Protein AF-A0A0N0D644-F1 (afdb_monomer)

Foldseek 3Di:
DDDPLADEAEQEQFFADPDCCGGPNVVLPDPPDDQDAHQHYAQHNQLDPRSDDVCCLVRRHDQQHQYEGEWDQPDPTPDDPVSLVSVVVRHQNYKYFADSPDPDDDDDDPVVVVCCCVPVNDDDDRDPKTKDWDKDDPDSVDIDIDIDIRMDGSDDDD

Sequence (158 aa):
MSFNDINILLGSDLEEKDNPNKGWSAIIESKTRPDGKATVYKVAHHGSINAYHPKVWNEMLTDNPIALLTPFSKGKKLPTIEGIRKICSNTSNTFITGNPFSKKKFKRNRVVEKTINETIGKINMISPSYGHIRIRMKSKQEYSIELFGNAQTLCKSR

Secondary structure (DSSP, 8-state):
-EETTEEEEE-TT----SSTTSHHHHHHT-TTS-SPPEEEEE-GGGG-GGG--HHIIIIIEEEEEEEEE--B-SSS-BS-HHHHHHHHHH-S-EEESS-TT--------HHHHHHHHHHTS----S-SS-EEEEEEESSSSSEEEEEEET-EESSPP-

Structure (mmCIF, N/CA/C/O backbone):
data_AF-A0A0N0D644-F1
#
_entry.id   AF-A0A0N0D644-F1
#
loop_
_atom_site.group_PDB
_atom_site.id
_atom_site.type_symbol
_atom_site.label_atom_id
_atom_site.label_alt_id
_atom_site.label_comp_id
_atom_site.label_asym_id
_atom_site.label_entity_id
_atom_site.label_seq_id
_atom_site.pdbx_PDB_ins_code
_atom_site.Cartn_x
_atom_site.Cartn_y
_atom_site.Cartn_z
_atom_site.occupancy
_atom_site.B_iso_or_equiv
_atom_site.auth_seq_id
_atom_site.auth_comp_id
_atom_site.auth_asym_id
_atom_site.auth_atom_id
_atom_site.pdbx_PDB_model_num
ATOM 1 N N . MET A 1 1 ? -14.054 0.451 3.525 1.00 86.56 1 MET A N 1
ATOM 2 C CA . MET A 1 1 ? -15.108 -0.570 3.326 1.00 86.56 1 MET A CA 1
ATOM 3 C C . MET A 1 1 ? -15.194 -1.393 4.592 1.00 86.56 1 MET A C 1
ATOM 5 O O . MET A 1 1 ? -14.150 -1.638 5.188 1.00 86.56 1 MET A O 1
ATOM 9 N N . SER A 1 2 ? -16.396 -1.803 4.981 1.00 89.19 2 SER A N 1
ATOM 10 C CA . SER A 1 2 ? -16.620 -2.592 6.191 1.00 89.19 2 SER A CA 1
ATOM 11 C C . SER A 1 2 ? -17.498 -3.793 5.866 1.00 89.19 2 SER A C 1
ATOM 13 O O . SER A 1 2 ? -18.449 -3.666 5.097 1.00 89.19 2 SER A O 1
ATOM 15 N N . PHE A 1 3 ? -17.158 -4.949 6.421 1.00 87.88 3 PHE A N 1
ATOM 16 C CA . PHE A 1 3 ? -17.945 -6.174 6.341 1.00 87.88 3 PHE A CA 1
ATOM 17 C C . PHE A 1 3 ? -17.903 -6.853 7.708 1.00 87.88 3 PHE A C 1
ATOM 19 O O . PHE A 1 3 ? -16.830 -7.245 8.166 1.00 87.88 3 PHE A O 1
ATOM 26 N N . ASN A 1 4 ? -19.056 -6.958 8.372 1.00 87.38 4 ASN A N 1
ATOM 27 C CA . ASN A 1 4 ? -19.145 -7.296 9.794 1.00 87.38 4 ASN A CA 1
ATOM 28 C C . ASN A 1 4 ? -18.210 -6.403 10.631 1.00 87.38 4 ASN A C 1
ATOM 30 O O . ASN A 1 4 ? -18.273 -5.179 10.542 1.00 87.38 4 ASN A O 1
ATOM 34 N N . ASP A 1 5 ? -17.324 -7.001 11.421 1.00 88.12 5 ASP A N 1
ATOM 35 C CA . ASP A 1 5 ? -16.334 -6.298 12.224 1.00 88.12 5 ASP A CA 1
ATOM 36 C C . ASP A 1 5 ? -15.050 -5.960 11.444 1.00 88.12 5 ASP A C 1
ATOM 38 O O . ASP A 1 5 ? -14.190 -5.256 11.976 1.00 88.12 5 ASP A O 1
ATOM 42 N N . ILE A 1 6 ? -14.899 -6.418 10.197 1.00 92.19 6 ILE A N 1
ATOM 43 C CA . ILE A 1 6 ? -13.692 -6.246 9.385 1.00 92.19 6 ILE A CA 1
ATOM 44 C C . ILE A 1 6 ? -13.761 -4.929 8.616 1.00 92.19 6 ILE A C 1
ATOM 46 O O . ILE A 1 6 ? -14.643 -4.707 7.789 1.00 92.19 6 ILE A O 1
ATOM 50 N N . ASN A 1 7 ? -12.754 -4.086 8.821 1.00 95.38 7 ASN A N 1
ATOM 51 C CA . ASN A 1 7 ? -12.570 -2.846 8.077 1.00 95.38 7 ASN A CA 1
ATOM 52 C C . ASN A 1 7 ? -11.367 -2.976 7.135 1.00 95.38 7 ASN A C 1
ATOM 54 O O . ASN A 1 7 ? -10.298 -3.453 7.529 1.00 95.38 7 ASN A O 1
ATOM 58 N N . ILE A 1 8 ? -11.539 -2.516 5.897 1.00 95.94 8 ILE A N 1
ATOM 59 C CA . ILE A 1 8 ? -10.524 -2.531 4.839 1.00 95.94 8 ILE A CA 1
ATOM 60 C C . ILE A 1 8 ? -10.332 -1.107 4.315 1.00 95.94 8 ILE A C 1
ATOM 62 O O . ILE A 1 8 ? -11.294 -0.455 3.879 1.00 95.94 8 ILE A O 1
ATOM 66 N N . LEU A 1 9 ? -9.078 -0.648 4.318 1.00 97.19 9 LEU A N 1
ATOM 67 C CA . LEU A 1 9 ? -8.654 0.619 3.734 1.00 97.19 9 LEU A CA 1
ATOM 68 C C . LEU A 1 9 ? -8.026 0.377 2.358 1.00 97.19 9 LEU A C 1
ATOM 70 O O . LEU A 1 9 ? -7.052 -0.363 2.216 1.00 97.19 9 LEU A O 1
ATOM 74 N N . LEU A 1 10 ? -8.569 1.028 1.331 1.00 96.62 10 LEU A N 1
ATOM 75 C CA . LEU A 1 10 ? -8.054 0.964 -0.035 1.00 96.62 10 LEU A CA 1
ATOM 76 C C . LEU A 1 10 ? -7.467 2.325 -0.408 1.00 96.62 10 LEU A C 1
ATOM 78 O O . LEU A 1 10 ? -8.189 3.215 -0.841 1.00 96.62 10 LEU A O 1
ATOM 82 N N . GLY A 1 11 ? -6.155 2.490 -0.242 1.00 95.75 11 GLY A N 1
ATOM 83 C CA . GLY A 1 11 ? -5.485 3.785 -0.401 1.00 95.75 11 GLY A CA 1
ATOM 84 C C . GLY A 1 11 ? -5.413 4.323 -1.836 1.00 95.75 11 GLY A C 1
ATOM 85 O O . GLY A 1 11 ? -5.002 5.461 -2.030 1.00 95.75 11 GLY A O 1
ATOM 86 N N . SER A 1 12 ? -5.802 3.528 -2.843 1.00 93.19 12 SER A N 1
ATOM 87 C CA . SER A 1 12 ? -5.773 3.914 -4.265 1.00 93.19 12 SER A CA 1
ATOM 88 C C . SER A 1 12 ? -4.427 4.559 -4.650 1.00 93.19 12 SER A C 1
ATOM 90 O O . SER A 1 12 ? -3.385 4.048 -4.226 1.00 93.19 12 SER A O 1
ATOM 92 N N . ASP A 1 13 ? -4.441 5.653 -5.406 1.00 94.25 13 ASP A N 1
ATOM 93 C CA . ASP A 1 13 ? -3.279 6.472 -5.764 1.00 94.25 13 ASP A CA 1
ATOM 94 C C . ASP A 1 13 ? -3.213 7.778 -4.954 1.00 94.25 13 ASP A C 1
ATOM 96 O O . ASP A 1 13 ? -2.654 8.776 -5.411 1.00 94.25 13 ASP A O 1
ATOM 100 N N . LEU A 1 14 ? -3.789 7.778 -3.746 1.00 95.94 14 LEU A N 1
ATOM 101 C CA . LEU A 1 14 ? -3.824 8.946 -2.873 1.00 95.94 14 LEU A CA 1
ATOM 102 C C . LEU A 1 14 ? -2.419 9.312 -2.379 1.00 95.94 14 LEU A C 1
ATOM 104 O O . LEU A 1 14 ? -1.630 8.456 -1.985 1.00 95.94 14 LEU A O 1
ATOM 108 N N . GLU A 1 15 ? -2.124 10.603 -2.372 1.00 96.31 15 GLU A N 1
ATOM 109 C CA . GLU A 1 15 ? -0.887 11.160 -1.837 1.00 96.31 15 GLU A CA 1
ATOM 110 C C . GLU A 1 15 ? -1.216 12.276 -0.856 1.00 96.31 15 GLU A C 1
ATOM 112 O O . GLU A 1 15 ? -2.258 12.919 -0.979 1.00 96.31 15 GLU A O 1
ATOM 117 N N . GLU A 1 16 ? -0.303 12.554 0.064 1.00 95.94 16 GLU A N 1
ATOM 118 C CA . GLU A 1 16 ? -0.302 13.811 0.792 1.00 95.94 16 GLU A CA 1
ATOM 119 C C . GLU A 1 16 ? 0.128 14.958 -0.128 1.00 95.94 16 GLU A C 1
ATOM 121 O O . GLU A 1 16 ? 0.953 14.790 -1.033 1.00 95.94 16 GLU A O 1
ATOM 126 N N . LYS A 1 17 ? -0.482 16.125 0.078 1.00 92.06 17 LYS A N 1
ATOM 127 C CA . LYS A 1 17 ? -0.232 17.350 -0.682 1.00 92.06 17 LYS A CA 1
ATOM 128 C C . LYS A 1 17 ? 0.016 18.490 0.297 1.00 92.06 17 LYS A C 1
ATOM 130 O O . LYS A 1 17 ? -0.539 18.483 1.386 1.00 92.06 17 LYS A O 1
ATOM 135 N N . ASP A 1 18 ? 0.708 19.536 -0.145 1.00 89.38 18 ASP A N 1
ATOM 136 C CA . ASP A 1 18 ? 0.948 20.756 0.650 1.00 89.38 18 ASP A CA 1
ATOM 137 C C . ASP A 1 18 ? -0.314 21.631 0.840 1.00 89.38 18 ASP A C 1
ATOM 139 O O . ASP A 1 18 ? -0.242 22.843 1.027 1.00 89.38 18 ASP A O 1
ATOM 143 N N . ASN A 1 19 ? -1.503 21.036 0.743 1.00 88.62 19 ASN A N 1
ATOM 144 C CA . ASN A 1 19 ? -2.785 21.685 0.956 1.00 88.62 19 ASN A CA 1
ATOM 145 C C . ASN A 1 19 ? -3.653 20.767 1.830 1.00 88.62 19 ASN A C 1
ATOM 147 O O . ASN A 1 19 ? -4.023 19.691 1.356 1.00 88.62 19 ASN A O 1
ATOM 151 N N . PRO A 1 20 ? -4.043 21.197 3.042 1.00 84.56 20 PRO A N 1
ATOM 152 C CA . PRO A 1 20 ? -4.779 20.358 3.990 1.00 84.56 20 PRO A CA 1
ATOM 153 C C . PRO A 1 20 ? -6.183 19.969 3.505 1.00 84.56 20 PRO A C 1
ATOM 155 O O . PRO A 1 20 ? -6.750 18.996 3.986 1.00 84.56 20 PRO A O 1
ATOM 158 N N . ASN A 1 21 ? -6.732 20.682 2.516 1.00 90.25 21 ASN A N 1
ATOM 159 C CA . ASN A 1 21 ? -8.014 20.362 1.884 1.00 90.25 21 ASN A CA 1
ATOM 160 C C . ASN A 1 21 ? -7.868 19.373 0.710 1.00 90.25 21 ASN A C 1
ATOM 162 O O . ASN A 1 21 ? -8.817 19.153 -0.044 1.00 90.25 21 ASN A O 1
ATOM 166 N N . LYS A 1 22 ? -6.681 18.783 0.517 1.00 92.31 22 LYS A N 1
ATOM 167 C CA . LYS A 1 22 ? -6.402 17.726 -0.462 1.00 92.31 22 LYS A CA 1
ATOM 168 C C . LYS A 1 22 ? -5.607 16.593 0.196 1.00 92.31 22 LYS A C 1
ATOM 170 O O . LYS A 1 22 ? -5.048 16.751 1.273 1.00 92.31 22 LYS A O 1
ATOM 175 N N . GLY A 1 23 ? -5.530 15.451 -0.482 1.00 95.38 23 GLY A N 1
ATOM 176 C CA . GLY A 1 23 ? -4.672 14.346 -0.055 1.00 95.38 23 GLY A CA 1
ATOM 177 C C . GLY A 1 23 ? -5.148 13.626 1.207 1.00 95.38 23 GLY A C 1
ATOM 178 O O . GLY A 1 23 ? -6.349 13.576 1.477 1.00 95.38 23 GLY A O 1
ATOM 179 N N . TRP A 1 24 ? -4.216 13.029 1.954 1.00 96.12 24 TRP A N 1
ATOM 180 C CA . TRP A 1 24 ? -4.540 12.263 3.156 1.00 96.12 24 TRP A CA 1
ATOM 181 C C . TRP A 1 24 ? -5.094 13.142 4.268 1.00 96.12 24 TRP A C 1
ATOM 183 O O . TRP A 1 24 ? -6.091 12.747 4.866 1.00 96.12 24 TRP A O 1
ATOM 193 N N . SER A 1 25 ? -4.522 14.326 4.499 1.00 95.12 25 SER A N 1
ATOM 194 C CA . SER A 1 25 ? -5.020 15.280 5.499 1.00 95.12 25 SER A CA 1
ATOM 195 C C . SER A 1 25 ? -6.523 15.538 5.350 1.00 95.12 25 SER A C 1
ATOM 197 O O . SER A 1 25 ? -7.276 15.357 6.304 1.00 95.12 25 SER A O 1
ATOM 199 N N . ALA A 1 26 ? -6.997 15.821 4.133 1.00 94.88 26 ALA A N 1
ATOM 200 C CA . ALA A 1 26 ? -8.419 16.062 3.882 1.00 94.88 26 ALA A CA 1
ATOM 201 C C . ALA A 1 26 ? -9.314 14.853 4.188 1.00 94.88 26 ALA A C 1
ATOM 203 O O . ALA A 1 26 ? -10.443 15.007 4.652 1.00 94.88 26 ALA A O 1
ATOM 204 N N . ILE A 1 27 ? -8.823 13.641 3.917 1.00 94.50 27 ILE A N 1
ATOM 205 C CA . ILE A 1 27 ? -9.563 12.408 4.197 1.00 94.50 27 ILE A CA 1
ATOM 206 C C . ILE A 1 27 ? -9.589 12.122 5.696 1.00 94.50 27 ILE A C 1
ATOM 208 O O . ILE A 1 27 ? -10.632 11.742 6.214 1.00 94.50 27 ILE A O 1
ATOM 212 N N . ILE A 1 28 ? -8.471 12.308 6.394 1.00 93.50 28 ILE A N 1
ATOM 213 C CA . ILE A 1 28 ? -8.337 12.014 7.826 1.00 93.50 28 ILE A CA 1
ATOM 214 C C . ILE A 1 28 ? -9.241 12.923 8.656 1.00 93.50 28 ILE A C 1
ATOM 216 O O . ILE A 1 28 ? -9.938 12.428 9.542 1.00 93.50 28 ILE A O 1
ATOM 220 N N . GLU A 1 29 ? -9.273 14.211 8.313 1.00 92.50 29 GLU A N 1
ATOM 221 C CA . GLU A 1 29 ? -10.084 15.234 8.984 1.00 92.50 29 GLU A CA 1
ATOM 222 C C . GLU A 1 29 ? -11.554 15.237 8.513 1.00 92.50 29 GLU A C 1
ATOM 224 O O . GLU A 1 29 ? -12.390 15.983 9.028 1.00 92.50 29 GLU A O 1
ATOM 229 N N . SER A 1 30 ? -11.906 14.400 7.530 1.00 92.94 30 SER A N 1
ATOM 230 C CA . SER A 1 30 ? -13.281 14.290 7.051 1.00 92.94 30 SER A CA 1
ATOM 231 C C . SER A 1 30 ? -14.194 13.687 8.118 1.00 92.94 30 SER A C 1
ATOM 233 O O . SER A 1 30 ? -13.987 12.564 8.570 1.00 92.94 30 SER A O 1
ATOM 235 N N . LYS A 1 31 ? -15.286 14.390 8.436 1.00 91.56 31 LYS A N 1
ATOM 236 C CA . LYS A 1 31 ? -16.348 13.900 9.333 1.00 91.56 31 LYS A CA 1
ATOM 237 C C . LYS A 1 31 ? -17.241 12.825 8.707 1.00 91.56 31 LYS A C 1
ATOM 239 O O . LYS A 1 31 ? -18.115 12.297 9.381 1.00 91.56 31 LYS A O 1
ATOM 244 N N . THR A 1 32 ? -17.079 12.542 7.414 1.00 90.69 32 THR A N 1
ATOM 245 C CA . THR A 1 32 ? -17.917 11.580 6.684 1.00 90.69 32 THR A CA 1
ATOM 246 C C . THR A 1 32 ? -17.207 10.254 6.430 1.00 90.69 32 THR A C 1
ATOM 248 O O . THR A 1 32 ? -17.776 9.375 5.780 1.00 90.69 32 THR A O 1
ATOM 251 N N . ARG A 1 33 ? -15.953 10.093 6.877 1.00 89.25 33 ARG A N 1
ATOM 252 C CA . ARG A 1 33 ? -15.270 8.798 6.783 1.00 89.25 33 ARG A CA 1
ATOM 253 C C . ARG A 1 33 ? -15.828 7.829 7.833 1.00 89.25 33 ARG A C 1
ATOM 255 O O . ARG A 1 33 ? -16.237 8.275 8.895 1.00 89.25 33 ARG A O 1
ATOM 262 N N . PRO A 1 34 ? -15.801 6.510 7.586 1.00 88.94 34 PRO A N 1
ATOM 263 C CA . PRO A 1 34 ? -16.150 5.535 8.615 1.00 88.94 34 PRO A CA 1
ATOM 264 C C . PRO A 1 34 ? -15.222 5.622 9.841 1.00 88.94 34 PRO A C 1
ATOM 266 O O . PRO A 1 34 ? -14.002 5.729 9.683 1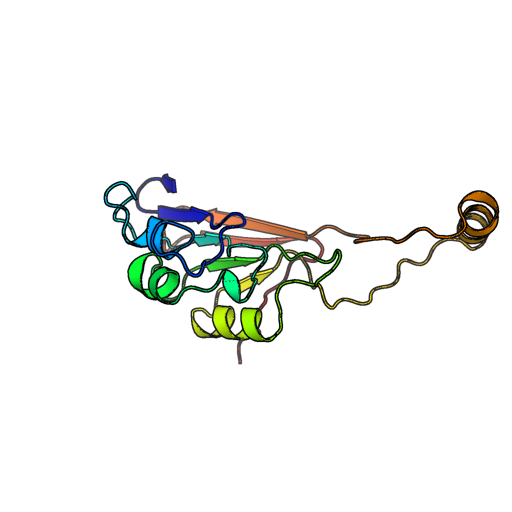.00 88.94 34 PRO A O 1
ATOM 269 N N . ASP A 1 35 ? -15.787 5.474 11.042 1.00 83.81 35 ASP A N 1
ATOM 270 C CA . ASP A 1 35 ? -15.082 5.617 12.333 1.00 83.81 35 ASP A CA 1
ATOM 271 C C . ASP A 1 35 ? -14.266 4.374 12.763 1.00 83.81 35 ASP A C 1
ATOM 273 O O . ASP A 1 35 ? -13.751 4.288 13.876 1.00 83.81 35 ASP A O 1
ATOM 277 N N . GLY A 1 36 ? -14.120 3.381 11.883 1.00 90.25 36 GLY A N 1
ATOM 278 C CA . GLY A 1 36 ? -13.439 2.121 12.178 1.00 90.25 36 GLY A CA 1
ATOM 279 C C . GLY A 1 36 ? -11.967 2.085 11.761 1.00 90.25 36 GLY A C 1
ATOM 280 O O . GLY A 1 36 ? -11.602 2.519 10.668 1.00 90.25 36 GLY A O 1
ATOM 281 N N . LYS A 1 37 ? -11.126 1.454 12.589 1.00 95.62 37 LYS A N 1
ATOM 282 C CA . LYS A 1 37 ? -9.745 1.099 12.228 1.00 95.62 37 LYS A CA 1
ATOM 283 C C . LYS A 1 37 ? -9.709 -0.130 11.318 1.00 95.62 37 LYS A C 1
ATOM 285 O O . LYS A 1 37 ? -10.346 -1.140 11.627 1.00 95.62 37 LYS A O 1
ATOM 290 N N . ALA A 1 38 ? -8.970 -0.048 10.213 1.00 96.81 38 ALA A N 1
ATOM 291 C CA . ALA A 1 38 ? -8.826 -1.112 9.226 1.00 96.81 38 ALA A CA 1
ATOM 292 C C . ALA A 1 38 ? -7.706 -2.100 9.566 1.00 96.81 38 ALA A C 1
ATOM 294 O O . ALA A 1 38 ? -6.603 -1.712 9.943 1.00 96.81 38 ALA A O 1
ATOM 295 N N . THR A 1 39 ? -7.997 -3.388 9.384 1.00 96.31 39 THR A N 1
ATOM 296 C CA . THR A 1 39 ? -7.044 -4.493 9.590 1.00 96.31 39 THR A CA 1
ATOM 297 C C . THR A 1 39 ? -6.298 -4.841 8.305 1.00 96.31 39 THR A C 1
ATOM 299 O O . THR A 1 39 ? -5.202 -5.388 8.357 1.00 96.31 39 THR A O 1
ATOM 302 N N . VAL A 1 40 ? -6.864 -4.492 7.146 1.00 97.06 40 VAL A N 1
ATOM 303 C CA . VAL A 1 40 ? -6.222 -4.649 5.836 1.00 97.06 40 VAL A CA 1
ATOM 304 C C . VAL A 1 40 ? -6.077 -3.285 5.181 1.00 97.06 40 VAL A C 1
ATOM 306 O O . VAL A 1 40 ? -7.043 -2.525 5.092 1.00 97.06 40 VAL A O 1
ATOM 309 N N . TYR A 1 41 ? -4.882 -3.002 4.674 1.00 98.19 41 TYR A N 1
ATOM 310 C CA . TYR A 1 41 ? -4.562 -1.772 3.972 1.00 98.19 41 TYR A CA 1
ATOM 311 C C . TYR A 1 41 ? -3.927 -2.073 2.614 1.00 98.19 41 TYR A C 1
ATOM 313 O O . TYR A 1 41 ? -2.789 -2.537 2.543 1.00 98.19 41 TYR A O 1
ATOM 321 N N . LYS A 1 42 ? -4.617 -1.750 1.512 1.00 97.94 42 LYS A N 1
ATOM 322 C CA . LYS A 1 42 ? -3.922 -1.567 0.231 1.00 97.94 42 LYS A CA 1
ATOM 323 C C . LYS A 1 42 ? -3.189 -0.241 0.300 1.00 97.94 42 LYS A C 1
ATOM 325 O O . LYS A 1 42 ? -3.826 0.812 0.264 1.00 97.94 42 LYS A O 1
ATOM 330 N N . VAL A 1 43 ? -1.866 -0.310 0.374 1.00 98.19 43 VAL A N 1
ATOM 331 C CA . VAL A 1 43 ? -0.995 0.854 0.509 1.00 98.19 43 VAL A CA 1
ATOM 332 C C . VAL A 1 43 ? -1.199 1.794 -0.677 1.00 98.19 43 VAL A C 1
ATOM 334 O O . VAL A 1 43 ? -1.222 1.367 -1.839 1.00 98.19 43 VAL A O 1
ATOM 337 N N . ALA A 1 44 ? -1.372 3.078 -0.377 1.00 98.12 44 ALA A N 1
ATOM 338 C CA . ALA A 1 44 ? -1.612 4.091 -1.388 1.00 98.12 44 ALA A CA 1
ATOM 339 C C . ALA A 1 44 ? -0.422 4.307 -2.330 1.00 98.12 44 ALA A C 1
ATOM 341 O O . ALA A 1 44 ? 0.739 4.088 -1.974 1.00 98.12 44 ALA A O 1
ATOM 342 N N . HIS A 1 45 ? -0.753 4.719 -3.554 1.00 96.88 45 HIS A N 1
ATOM 343 C CA . HIS A 1 45 ? 0.155 5.178 -4.604 1.00 96.88 45 HIS A CA 1
ATOM 344 C C . HIS A 1 45 ? 1.411 4.316 -4.739 1.00 96.88 45 HIS A C 1
ATOM 346 O O . HIS A 1 45 ? 2.544 4.792 -4.676 1.00 96.88 45 HIS A O 1
ATOM 352 N N . HIS A 1 46 ? 1.218 3.002 -4.850 1.00 96.62 46 HIS A N 1
ATOM 353 C CA . HIS A 1 46 ? 2.309 2.048 -5.050 1.00 96.62 46 HIS A CA 1
ATOM 354 C C . HIS A 1 46 ? 3.427 2.103 -3.984 1.00 96.62 46 HIS A C 1
ATOM 356 O O . HIS A 1 46 ? 4.534 1.622 -4.228 1.00 96.62 46 HIS A O 1
ATOM 362 N N . GLY A 1 47 ? 3.153 2.667 -2.798 1.00 96.06 47 GLY A N 1
ATOM 363 C CA . GLY A 1 47 ? 4.134 2.876 -1.728 1.00 96.06 47 GLY A CA 1
ATOM 364 C C . GLY A 1 47 ? 5.079 4.054 -1.973 1.00 96.06 47 GLY A C 1
ATOM 365 O O . GLY A 1 47 ? 6.229 4.023 -1.530 1.00 96.06 47 GLY A O 1
ATOM 366 N N . SER A 1 48 ? 4.617 5.072 -2.703 1.00 96.00 48 SER A N 1
ATOM 367 C CA . SER A 1 48 ? 5.259 6.388 -2.766 1.00 96.00 48 SER A CA 1
ATOM 368 C C . SER A 1 48 ? 5.471 6.949 -1.364 1.00 96.00 48 SER A C 1
ATOM 370 O O . SER A 1 48 ? 4.599 6.836 -0.503 1.00 96.00 48 SER A O 1
ATOM 372 N N . ILE A 1 49 ? 6.615 7.598 -1.142 1.00 95.88 49 ILE A N 1
ATOM 373 C CA . ILE A 1 49 ? 6.879 8.281 0.128 1.00 95.88 49 ILE A CA 1
ATOM 374 C C . ILE A 1 49 ? 5.887 9.425 0.366 1.00 95.88 49 ILE A C 1
ATOM 376 O O . ILE A 1 49 ? 5.444 9.613 1.490 1.00 95.88 49 ILE A O 1
ATOM 380 N N . ASN A 1 50 ? 5.434 10.099 -0.695 1.00 95.19 50 ASN A N 1
ATOM 381 C CA . ASN A 1 50 ? 4.424 11.153 -0.588 1.00 95.19 50 ASN A CA 1
ATOM 382 C C . ASN A 1 50 ? 3.039 10.598 -0.232 1.00 95.19 50 ASN A C 1
ATOM 384 O O . ASN A 1 50 ? 2.179 11.339 0.215 1.00 95.19 50 ASN A O 1
ATOM 388 N N . ALA A 1 51 ? 2.803 9.297 -0.409 1.00 96.31 51 ALA A N 1
ATOM 389 C CA . ALA A 1 51 ? 1.574 8.637 0.020 1.00 96.31 51 ALA A CA 1
ATOM 390 C C . ALA A 1 51 ? 1.640 8.107 1.456 1.00 96.31 51 ALA A C 1
ATOM 392 O O . ALA A 1 51 ? 0.650 7.573 1.962 1.00 96.31 51 ALA A O 1
ATOM 393 N N . TYR A 1 52 ? 2.78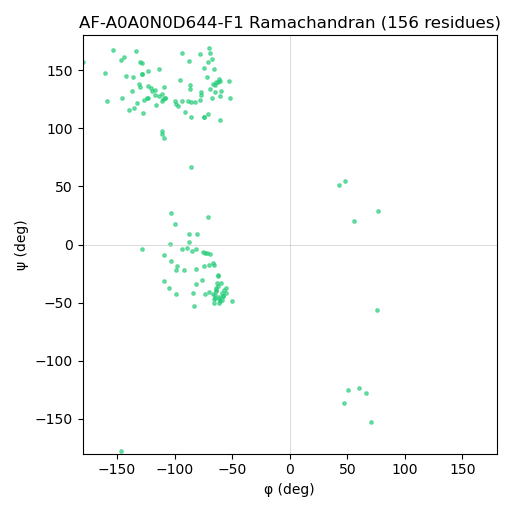9 8.240 2.120 1.00 97.12 52 TYR A N 1
ATOM 394 C CA . TYR A 1 52 ? 2.920 7.934 3.532 1.00 97.12 52 TYR A CA 1
ATOM 395 C C . TYR A 1 52 ? 2.438 9.118 4.370 1.00 97.12 52 TYR A C 1
ATOM 397 O O . TYR A 1 52 ? 2.996 10.208 4.296 1.00 97.12 52 TYR A O 1
ATOM 405 N N . HIS A 1 53 ? 1.454 8.869 5.231 1.00 97.12 53 HIS A N 1
ATOM 406 C CA . HIS A 1 53 ? 1.005 9.834 6.224 1.00 97.12 53 HIS A CA 1
ATOM 407 C C . HIS A 1 53 ? 0.893 9.147 7.598 1.00 97.12 53 HIS A C 1
ATOM 409 O O . HIS A 1 53 ? 0.144 8.173 7.716 1.00 97.12 53 HIS A O 1
ATOM 415 N N . PRO A 1 54 ? 1.596 9.611 8.653 1.00 96.75 54 PRO A N 1
ATOM 416 C CA . PRO A 1 54 ? 1.620 8.942 9.959 1.00 96.75 54 PRO A CA 1
ATOM 417 C C . PRO A 1 54 ? 0.234 8.711 10.569 1.00 96.75 54 PRO A C 1
ATOM 419 O O . PRO A 1 54 ? -0.050 7.622 11.060 1.00 96.75 54 PRO A O 1
ATOM 422 N N . LYS A 1 55 ? -0.662 9.704 10.477 1.00 96.38 55 LYS A N 1
ATOM 423 C CA . LYS A 1 55 ? -2.027 9.581 11.012 1.00 96.38 55 LYS A CA 1
ATOM 424 C C . LYS A 1 55 ? -2.849 8.474 10.336 1.00 96.38 55 LYS A C 1
ATOM 426 O O . LYS A 1 55 ? -3.710 7.900 10.986 1.00 96.38 55 LYS A O 1
ATOM 431 N N . VAL A 1 56 ? -2.560 8.093 9.083 1.00 96.94 56 VAL A N 1
ATOM 432 C CA . VAL A 1 56 ? -3.238 6.937 8.460 1.00 96.94 56 VAL A CA 1
ATOM 433 C C . VAL A 1 56 ? -2.932 5.673 9.258 1.00 96.94 56 VAL A C 1
ATOM 435 O O . VAL A 1 56 ? -3.842 4.936 9.620 1.00 96.94 56 VAL A O 1
ATOM 438 N N . TRP A 1 57 ? -1.662 5.456 9.594 1.00 97.62 57 TRP A N 1
ATOM 439 C CA . TRP A 1 57 ? -1.231 4.284 10.351 1.00 97.62 57 TRP A CA 1
ATOM 440 C C . TRP A 1 57 ? -1.703 4.323 11.806 1.00 97.62 57 TRP A C 1
ATOM 442 O O . TRP A 1 57 ? -2.173 3.312 12.313 1.00 97.62 57 TRP A O 1
ATOM 452 N N . ASN A 1 58 ? -1.653 5.490 12.449 1.00 96.56 58 ASN A N 1
ATOM 453 C CA . ASN A 1 58 ? -1.972 5.613 13.874 1.00 96.56 58 ASN A CA 1
ATOM 454 C C . ASN A 1 58 ? -3.485 5.688 14.161 1.00 96.56 58 ASN A C 1
ATOM 456 O O . ASN A 1 58 ? -3.954 5.186 15.187 1.00 96.56 58 ASN A O 1
ATOM 460 N N . GLU A 1 59 ? -4.262 6.310 13.273 1.00 95.69 59 GLU A N 1
ATOM 461 C CA . GLU A 1 59 ? -5.6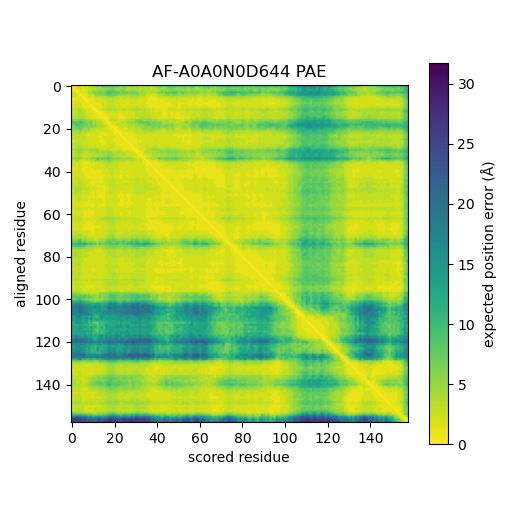77 6.628 13.512 1.00 95.69 59 GLU A CA 1
ATOM 462 C C . GLU A 1 59 ? -6.631 5.782 12.666 1.00 95.69 59 GLU A C 1
ATOM 464 O O . GLU A 1 59 ? -7.732 5.481 13.123 1.00 95.69 59 GLU A O 1
ATOM 469 N N . MET A 1 60 ? -6.233 5.374 11.455 1.00 96.50 60 MET A N 1
ATOM 470 C CA . MET A 1 60 ? -7.120 4.655 10.527 1.00 96.50 60 MET A CA 1
ATOM 471 C C . MET A 1 60 ? -6.852 3.152 10.451 1.00 96.50 60 MET A C 1
ATOM 473 O O . MET A 1 60 ? -7.687 2.427 9.912 1.00 96.50 60 MET A O 1
ATOM 477 N N . LEU A 1 61 ? -5.720 2.667 10.961 1.00 97.56 61 LEU A N 1
ATOM 478 C CA . LEU A 1 61 ? -5.359 1.249 10.942 1.00 97.56 61 LEU A CA 1
ATOM 479 C C . LEU A 1 61 ? -5.325 0.673 12.362 1.00 97.56 61 LEU A C 1
ATOM 481 O O . LEU A 1 61 ? -5.108 1.392 13.340 1.00 97.56 61 LEU A O 1
ATOM 485 N N . THR A 1 62 ? -5.604 -0.627 12.480 1.00 96.12 62 THR A N 1
ATOM 486 C CA . THR A 1 62 ? -5.375 -1.374 13.727 1.00 96.12 62 THR A CA 1
ATOM 487 C C . THR A 1 62 ? -3.881 -1.536 13.969 1.00 96.12 62 THR A C 1
ATOM 489 O O . THR A 1 62 ? -3.089 -1.313 13.059 1.00 96.12 62 THR A O 1
ATOM 492 N N . ASP A 1 63 ? -3.491 -1.994 15.154 1.00 95.00 63 ASP A N 1
ATOM 493 C CA . ASP A 1 63 ? -2.100 -2.371 15.397 1.00 95.00 63 ASP A CA 1
ATOM 494 C C . ASP A 1 63 ? -1.699 -3.541 14.484 1.00 95.00 63 ASP A C 1
ATOM 496 O O . ASP A 1 63 ? -2.487 -4.460 14.241 1.00 95.00 63 ASP A O 1
ATOM 500 N N . ASN A 1 64 ? -0.475 -3.489 13.953 1.00 94.81 64 ASN A N 1
ATOM 501 C CA . ASN A 1 64 ? 0.105 -4.498 13.061 1.00 94.81 64 ASN A CA 1
ATOM 502 C C . ASN A 1 64 ? -0.807 -4.949 11.879 1.00 94.81 64 ASN A C 1
ATOM 504 O O . ASN A 1 64 ? -1.050 -6.152 11.713 1.00 94.81 64 ASN A O 1
ATOM 508 N N . PRO A 1 65 ? -1.317 -4.016 11.048 1.00 96.75 65 PRO A N 1
ATOM 509 C CA . PRO A 1 65 ? -2.282 -4.319 9.990 1.00 96.75 65 PRO A CA 1
ATOM 510 C C . PRO A 1 65 ? -1.648 -5.106 8.834 1.00 96.75 65 PRO A C 1
ATOM 512 O O . PRO A 1 65 ? -0.459 -4.991 8.562 1.00 96.75 65 PRO A O 1
ATOM 515 N N . ILE A 1 66 ? -2.449 -5.839 8.063 1.00 97.56 66 ILE A N 1
ATOM 516 C CA . ILE A 1 66 ? -1.986 -6.466 6.820 1.00 97.56 66 ILE A CA 1
ATOM 517 C C . ILE A 1 66 ? -1.828 -5.382 5.748 1.00 97.56 66 ILE A C 1
ATOM 519 O O . ILE A 1 66 ? -2.817 -4.852 5.237 1.00 97.56 66 ILE A O 1
ATOM 523 N N . ALA A 1 67 ? -0.590 -5.068 5.373 1.00 98.19 67 ALA A N 1
ATOM 524 C CA . ALA A 1 67 ? -0.279 -4.083 4.344 1.00 98.19 67 ALA A CA 1
ATOM 525 C C . ALA A 1 67 ? 0.016 -4.757 2.996 1.00 98.19 67 ALA A C 1
ATOM 527 O O . ALA A 1 67 ? 0.953 -5.546 2.853 1.00 98.19 67 ALA A O 1
ATOM 528 N N . LEU A 1 68 ? -0.775 -4.406 1.983 1.00 98.12 68 LEU A N 1
ATOM 529 C CA . LEU A 1 68 ? -0.688 -4.932 0.626 1.00 98.12 68 LEU A CA 1
ATOM 530 C C . LEU A 1 68 ? -0.147 -3.879 -0.330 1.00 98.12 68 LEU A C 1
ATOM 532 O O . LEU A 1 68 ? -0.710 -2.790 -0.458 1.00 98.12 68 LEU A O 1
ATOM 536 N N . LEU A 1 69 ? 0.912 -4.230 -1.051 1.00 97.00 69 LEU A N 1
ATOM 537 C CA . LEU A 1 69 ? 1.606 -3.321 -1.941 1.00 97.00 69 LEU A CA 1
ATOM 538 C C . LEU A 1 69 ? 1.535 -3.769 -3.404 1.00 97.00 69 LEU A C 1
ATOM 540 O O . LEU A 1 69 ? 1.871 -4.895 -3.784 1.00 97.00 69 LEU A O 1
ATOM 544 N N . THR A 1 70 ? 1.119 -2.837 -4.250 1.00 95.25 70 THR A N 1
ATOM 545 C CA . THR A 1 70 ? 1.075 -2.984 -5.705 1.00 95.25 70 THR A CA 1
ATOM 546 C C . THR A 1 70 ? 2.142 -2.073 -6.302 1.00 95.25 70 THR A C 1
ATOM 548 O O . THR A 1 70 ? 1.883 -0.878 -6.390 1.00 95.25 70 THR A O 1
ATOM 551 N N . PRO A 1 71 ? 3.347 -2.561 -6.643 1.00 93.62 71 PRO A N 1
ATOM 552 C CA . PRO A 1 71 ? 4.439 -1.706 -7.096 1.00 93.62 71 PRO A CA 1
ATOM 553 C C . PRO A 1 71 ? 4.154 -1.103 -8.472 1.00 93.62 71 PRO A C 1
ATOM 555 O O . PRO A 1 71 ? 3.319 -1.597 -9.229 1.00 93.62 71 PRO A O 1
ATOM 558 N N . PHE A 1 72 ? 4.926 -0.081 -8.823 1.00 90.94 72 PHE A N 1
ATOM 559 C CA . PHE A 1 72 ? 4.912 0.532 -10.143 1.00 90.94 72 PHE A CA 1
ATOM 560 C C . PHE A 1 72 ? 6.330 0.574 -10.706 1.00 90.94 72 PHE A C 1
ATOM 562 O O . PHE A 1 72 ? 7.257 1.070 -10.068 1.00 90.94 72 PHE A O 1
ATOM 569 N N . SER A 1 73 ? 6.523 0.005 -11.896 1.00 85.31 73 SER A N 1
ATOM 570 C CA . SER A 1 73 ? 7.850 -0.181 -12.501 1.00 85.31 73 SER A CA 1
ATOM 571 C C . SER A 1 73 ? 8.122 0.721 -13.707 1.00 85.31 73 SER A C 1
ATOM 573 O O . SER A 1 73 ? 9.263 0.771 -14.171 1.00 85.31 73 SER A O 1
ATOM 575 N N . LYS A 1 74 ? 7.110 1.436 -14.219 1.00 79.94 74 LYS A N 1
ATOM 576 C CA . LYS A 1 74 ? 7.251 2.356 -15.356 1.00 79.94 74 LYS A CA 1
ATOM 577 C C . LYS A 1 74 ? 7.679 3.741 -14.854 1.00 79.94 74 LYS A C 1
ATOM 579 O O . LYS A 1 74 ? 7.113 4.257 -13.906 1.00 79.94 74 LYS A O 1
ATOM 584 N N . GLY A 1 75 ? 8.669 4.370 -15.485 1.00 82.75 75 GLY A N 1
ATOM 585 C CA . GLY A 1 75 ? 9.163 5.678 -15.032 1.00 82.75 75 GLY A CA 1
ATOM 586 C C . GLY A 1 75 ? 9.849 5.602 -13.661 1.00 82.75 75 GLY A C 1
ATOM 587 O O . GLY A 1 75 ? 10.760 4.791 -13.471 1.00 82.75 75 GLY A O 1
ATOM 588 N N . LYS A 1 76 ? 9.435 6.448 -12.706 1.00 86.06 76 LYS A N 1
ATOM 589 C CA . LYS A 1 76 ? 9.967 6.423 -11.335 1.00 86.06 76 LYS A CA 1
ATOM 590 C C . LYS A 1 76 ? 9.457 5.173 -10.616 1.00 86.06 76 LYS A C 1
ATOM 592 O O . LYS A 1 76 ? 8.270 5.055 -10.332 1.00 86.06 76 LYS A O 1
ATOM 597 N N . LYS A 1 77 ? 10.370 4.246 -10.321 1.00 89.06 77 LYS A N 1
ATOM 598 C CA . LYS A 1 77 ? 10.033 2.983 -9.656 1.00 89.06 77 LYS A CA 1
ATOM 599 C C . LYS A 1 77 ? 9.517 3.226 -8.244 1.00 89.06 77 LYS A C 1
ATOM 601 O O . LYS A 1 77 ? 10.166 3.923 -7.462 1.00 89.06 77 LYS A O 1
ATOM 606 N N . LEU A 1 78 ? 8.393 2.595 -7.930 1.00 93.56 78 LEU A N 1
ATOM 607 C CA . LEU A 1 78 ? 7.761 2.606 -6.621 1.00 93.56 78 LEU A CA 1
ATOM 608 C C . LEU A 1 78 ? 7.468 1.170 -6.146 1.00 93.56 78 LEU A C 1
ATOM 610 O O . LEU A 1 78 ? 7.160 0.302 -6.972 1.00 93.56 78 LEU A O 1
ATOM 614 N N . PRO A 1 79 ? 7.541 0.905 -4.832 1.00 94.69 79 PRO A N 1
ATOM 615 C CA . PRO A 1 79 ? 7.955 1.835 -3.772 1.00 94.69 79 PRO A CA 1
ATOM 616 C C . PRO A 1 79 ? 9.440 2.230 -3.854 1.00 94.69 79 PRO A C 1
ATOM 618 O O . PRO A 1 79 ? 10.259 1.526 -4.448 1.00 94.69 79 PRO A O 1
ATOM 621 N N . THR A 1 80 ? 9.801 3.348 -3.224 1.00 93.75 80 THR A N 1
ATOM 622 C CA . THR A 1 80 ? 11.209 3.670 -2.943 1.00 93.75 80 THR A CA 1
ATOM 623 C C . THR A 1 80 ? 11.702 2.869 -1.734 1.00 93.75 80 THR A C 1
ATOM 625 O O . THR A 1 80 ? 10.904 2.363 -0.947 1.00 93.75 80 THR A O 1
ATOM 628 N N . ILE A 1 81 ? 13.023 2.777 -1.538 1.00 93.25 81 ILE A N 1
ATOM 629 C CA . ILE A 1 81 ? 13.600 2.135 -0.338 1.00 93.25 81 ILE A CA 1
ATOM 630 C C . ILE A 1 81 ? 13.082 2.805 0.943 1.00 93.25 81 ILE A C 1
ATOM 632 O O . ILE A 1 81 ? 12.791 2.131 1.927 1.00 93.25 81 ILE A O 1
ATOM 636 N N . GLU A 1 82 ? 12.943 4.129 0.928 1.00 95.31 82 GLU A N 1
ATOM 637 C CA . GLU A 1 82 ? 12.390 4.887 2.047 1.00 95.31 82 GLU A CA 1
ATOM 638 C C . GLU A 1 82 ? 10.916 4.551 2.305 1.00 95.31 82 GLU A C 1
ATOM 640 O O . GLU A 1 82 ? 10.552 4.268 3.445 1.00 95.31 82 GLU A O 1
ATOM 645 N N . GLY A 1 83 ? 10.093 4.491 1.251 1.00 95.38 83 GLY A N 1
ATOM 646 C CA . GLY A 1 83 ? 8.695 4.072 1.358 1.00 95.38 83 GLY A CA 1
ATOM 647 C C . GLY A 1 83 ? 8.566 2.669 1.956 1.00 95.38 83 GLY A C 1
ATOM 648 O O . GLY A 1 83 ? 7.789 2.465 2.884 1.00 95.38 83 GLY A O 1
ATOM 649 N N . ILE A 1 84 ? 9.403 1.722 1.513 1.00 95.50 84 ILE A N 1
ATOM 650 C CA . ILE A 1 84 ? 9.463 0.371 2.095 1.00 95.50 84 ILE A CA 1
ATOM 651 C C . ILE A 1 84 ? 9.802 0.437 3.583 1.00 95.50 84 ILE A C 1
ATOM 653 O O . ILE A 1 84 ? 9.105 -0.177 4.380 1.00 95.50 84 ILE A O 1
ATOM 657 N N . ARG A 1 85 ? 10.829 1.201 3.980 1.00 95.56 85 ARG A N 1
ATOM 658 C CA . ARG A 1 85 ? 11.213 1.338 5.396 1.00 95.56 85 ARG A CA 1
ATOM 659 C C . ARG A 1 85 ? 10.070 1.876 6.252 1.00 95.56 85 ARG A C 1
ATOM 661 O O . ARG A 1 85 ? 9.827 1.323 7.318 1.00 95.56 85 ARG A O 1
ATOM 668 N N . LYS A 1 86 ? 9.361 2.907 5.781 1.00 96.19 86 LYS A N 1
ATOM 669 C CA . LYS A 1 86 ? 8.200 3.479 6.479 1.00 96.19 86 LYS A CA 1
ATOM 670 C C . LYS A 1 86 ? 7.043 2.486 6.590 1.00 96.19 86 LYS A C 1
ATOM 672 O O . LYS A 1 86 ? 6.407 2.407 7.631 1.00 96.19 86 LYS A O 1
ATOM 677 N N . ILE A 1 87 ? 6.775 1.700 5.551 1.00 96.75 87 ILE A N 1
ATOM 678 C CA . ILE A 1 87 ? 5.745 0.651 5.602 1.00 96.75 87 ILE A CA 1
ATOM 679 C C . ILE A 1 87 ? 6.154 -0.437 6.609 1.00 96.75 87 ILE A C 1
ATOM 681 O O . ILE A 1 87 ? 5.393 -0.750 7.520 1.00 96.75 87 ILE A O 1
ATOM 685 N N . CYS A 1 88 ? 7.384 -0.948 6.500 1.00 96.06 88 CYS A N 1
ATOM 686 C CA . CYS A 1 88 ? 7.919 -1.997 7.372 1.00 96.06 88 CYS A CA 1
ATOM 687 C C . CYS A 1 88 ? 8.012 -1.597 8.847 1.00 96.06 88 CYS A C 1
ATOM 689 O O . CYS A 1 88 ? 7.985 -2.469 9.709 1.00 96.06 88 CYS A O 1
ATOM 691 N N . SER A 1 89 ? 8.157 -0.306 9.164 1.00 95.88 89 SER A N 1
ATOM 692 C CA . SER A 1 89 ? 8.224 0.146 10.557 1.00 95.88 89 SER A CA 1
ATOM 693 C C . SER A 1 89 ? 6.872 0.120 11.269 1.00 95.88 89 SER A C 1
ATOM 695 O O . SER A 1 89 ? 6.852 0.159 12.492 1.00 95.88 89 SER A O 1
ATOM 697 N N . ASN A 1 90 ? 5.759 0.080 10.529 1.00 96.62 90 ASN A N 1
ATOM 698 C CA . ASN A 1 90 ? 4.411 0.097 11.104 1.00 96.62 90 ASN A CA 1
ATOM 699 C C . ASN A 1 90 ? 3.789 -1.304 11.226 1.00 96.62 90 ASN A C 1
ATOM 701 O O . ASN A 1 90 ? 2.826 -1.487 11.967 1.00 96.62 90 ASN A O 1
ATOM 705 N N . THR A 1 91 ? 4.304 -2.297 10.496 1.00 96.25 91 THR A N 1
ATOM 706 C CA . THR A 1 91 ? 3.807 -3.675 10.566 1.00 96.25 91 THR A CA 1
ATOM 707 C C . THR A 1 91 ? 4.806 -4.692 10.030 1.00 96.25 91 THR A C 1
ATOM 709 O O . THR A 1 91 ? 5.539 -4.425 9.077 1.00 96.25 91 THR A O 1
ATOM 712 N N . SER A 1 92 ? 4.793 -5.891 10.615 1.00 94.88 92 SER A N 1
ATOM 713 C CA . SER A 1 92 ? 5.480 -7.067 10.079 1.00 94.88 92 SER A CA 1
ATOM 714 C C . SER A 1 92 ? 4.678 -7.781 8.980 1.00 94.88 92 SER A C 1
ATOM 716 O O . SER A 1 92 ? 5.265 -8.469 8.146 1.00 94.88 92 SER A O 1
ATOM 718 N N . ASN A 1 93 ? 3.358 -7.575 8.912 1.00 96.12 93 ASN A N 1
ATOM 719 C CA . ASN A 1 93 ? 2.439 -8.239 7.984 1.00 96.12 93 ASN A CA 1
ATOM 720 C C . ASN A 1 93 ? 2.377 -7.514 6.636 1.00 96.12 93 ASN A C 1
ATOM 722 O O . ASN A 1 93 ? 1.362 -6.931 6.256 1.00 96.12 93 ASN A O 1
ATOM 726 N N . THR A 1 94 ? 3.482 -7.535 5.898 1.00 97.44 94 THR A N 1
ATOM 727 C CA . THR A 1 94 ? 3.623 -6.781 4.645 1.00 97.44 94 THR A CA 1
ATOM 728 C C . THR A 1 94 ? 3.826 -7.697 3.446 1.00 97.44 94 THR A C 1
ATOM 730 O O . THR A 1 94 ? 4.677 -8.590 3.443 1.00 97.44 94 THR A O 1
ATOM 733 N N . PHE A 1 95 ? 3.087 -7.435 2.374 1.00 97.69 95 PHE A N 1
ATOM 734 C CA . PHE A 1 95 ? 3.110 -8.253 1.166 1.00 97.69 95 PHE A CA 1
ATOM 735 C C . PHE A 1 95 ? 3.148 -7.368 -0.074 1.00 97.69 95 PHE A C 1
ATOM 737 O O . PHE A 1 95 ? 2.527 -6.308 -0.118 1.00 97.69 95 PHE A O 1
ATOM 744 N N . ILE A 1 96 ? 3.868 -7.804 -1.103 1.00 96.62 96 ILE A N 1
ATOM 745 C CA . ILE A 1 96 ? 4.013 -7.084 -2.367 1.00 96.62 96 ILE A CA 1
ATOM 746 C C . ILE A 1 96 ? 3.720 -8.017 -3.540 1.00 96.62 96 ILE A C 1
ATOM 748 O O . ILE A 1 96 ? 4.184 -9.153 -3.577 1.00 96.62 96 ILE A O 1
ATOM 752 N N . THR A 1 97 ? 2.948 -7.539 -4.517 1.00 95.50 97 THR A N 1
ATOM 753 C CA . THR A 1 97 ? 2.551 -8.325 -5.708 1.00 95.50 97 THR A CA 1
ATOM 754 C C . THR A 1 97 ? 3.700 -8.569 -6.693 1.00 95.50 97 THR A C 1
ATOM 756 O O . THR A 1 97 ? 3.561 -9.336 -7.636 1.00 95.50 97 THR A O 1
ATOM 759 N N . GLY A 1 98 ? 4.866 -7.963 -6.486 1.00 90.81 98 GLY A N 1
ATOM 760 C CA . GLY A 1 98 ? 6.062 -8.233 -7.274 1.00 90.81 98 GLY A CA 1
ATOM 761 C C . GLY A 1 98 ? 7.241 -7.397 -6.802 1.00 90.81 98 GLY A C 1
ATOM 762 O O . GLY A 1 98 ? 7.064 -6.351 -6.193 1.00 90.81 98 GLY A O 1
ATOM 763 N N . ASN A 1 99 ? 8.465 -7.832 -7.081 1.00 86.81 99 ASN A N 1
ATOM 764 C CA . ASN A 1 99 ? 9.645 -7.052 -6.719 1.00 86.81 99 ASN A CA 1
ATOM 765 C C . ASN A 1 99 ? 9.970 -6.018 -7.826 1.00 86.81 99 ASN A C 1
ATOM 767 O O . ASN A 1 99 ? 10.450 -6.430 -8.888 1.00 86.81 99 ASN A O 1
ATOM 771 N N . PRO A 1 100 ? 9.789 -4.694 -7.604 1.00 81.12 100 PRO A N 1
ATOM 772 C CA . PRO A 1 100 ? 10.099 -3.661 -8.608 1.00 81.12 100 PRO A CA 1
ATOM 773 C C . PRO A 1 100 ? 11.603 -3.536 -8.912 1.00 81.12 100 PRO A C 1
ATOM 775 O O . PRO A 1 100 ? 12.004 -2.940 -9.918 1.00 81.12 100 PRO A O 1
ATOM 778 N N . PHE A 1 101 ? 12.449 -4.099 -8.047 1.00 80.88 101 PHE A N 1
ATOM 779 C CA . PHE A 1 101 ? 13.902 -4.135 -8.194 1.00 80.88 101 PHE A CA 1
ATOM 780 C C . PHE A 1 101 ? 14.396 -5.411 -8.880 1.00 80.88 101 PHE A C 1
ATOM 782 O O . PHE A 1 101 ? 15.591 -5.530 -9.156 1.00 80.88 101 PHE A O 1
ATOM 789 N N . SER A 1 102 ? 13.502 -6.356 -9.190 1.00 77.94 102 SER A N 1
ATOM 790 C CA . SER A 1 102 ? 13.859 -7.557 -9.939 1.00 77.94 102 SER A CA 1
ATOM 791 C C . SER A 1 102 ? 14.411 -7.185 -11.316 1.00 77.94 102 SER A C 1
ATOM 793 O O . SER A 1 102 ? 13.790 -6.448 -12.079 1.00 77.94 102 SER A O 1
ATOM 795 N N . LYS A 1 103 ? 15.591 -7.719 -11.647 1.00 68.94 103 LYS A N 1
ATOM 796 C CA . LYS A 1 103 ? 16.243 -7.559 -12.959 1.00 68.94 103 LYS A CA 1
ATOM 797 C C . LYS A 1 103 ? 16.038 -8.775 -13.865 1.00 68.94 103 LYS A C 1
ATOM 799 O O . LYS A 1 103 ? 16.817 -8.973 -14.796 1.00 68.94 103 LYS A O 1
ATOM 804 N N . LYS A 1 104 ? 15.054 -9.636 -13.573 1.00 67.38 104 LYS A N 1
ATOM 805 C CA . LYS A 1 104 ? 14.880 -10.911 -14.283 1.00 67.38 104 LYS A CA 1
ATOM 806 C C . LYS A 1 104 ? 14.643 -10.636 -15.774 1.00 67.38 104 LYS A C 1
ATOM 808 O O . LYS A 1 104 ? 13.589 -10.137 -16.160 1.00 67.38 104 LYS A O 1
ATOM 813 N N . LYS A 1 105 ? 15.650 -10.921 -16.605 1.00 64.38 105 LYS A N 1
ATOM 814 C CA . LYS A 1 105 ? 15.563 -10.757 -18.059 1.00 64.38 105 LYS A CA 1
ATOM 815 C C . LYS A 1 105 ? 14.749 -11.911 -18.632 1.00 64.38 105 LYS A C 1
ATOM 817 O O . LYS A 1 105 ? 15.044 -13.071 -18.354 1.00 64.38 105 LYS A O 1
ATOM 822 N N . PHE A 1 106 ? 13.746 -11.595 -19.442 1.00 69.25 106 PHE A N 1
ATOM 823 C CA . PHE A 1 106 ? 13.066 -12.600 -20.247 1.00 69.25 106 PHE A CA 1
ATOM 824 C C . PHE A 1 106 ? 13.942 -12.939 -21.454 1.00 69.25 106 PHE A C 1
ATOM 826 O O . PHE A 1 106 ? 14.342 -12.043 -22.198 1.00 69.25 106 PHE A O 1
ATOM 833 N N . LYS A 1 107 ? 14.271 -14.220 -21.637 1.00 73.75 107 LYS A N 1
ATOM 834 C CA . LYS A 1 107 ? 15.080 -14.676 -22.769 1.00 73.75 107 LYS A CA 1
ATOM 835 C C . LYS A 1 107 ? 14.144 -15.050 -23.918 1.00 73.75 107 LYS A C 1
ATOM 837 O O . LYS A 1 107 ? 13.374 -15.996 -23.789 1.00 73.75 107 LYS A O 1
ATOM 842 N N . ARG A 1 108 ? 14.199 -14.306 -25.025 1.00 79.75 108 ARG A N 1
ATOM 843 C CA . ARG A 1 108 ? 13.482 -14.647 -26.264 1.00 79.75 108 ARG A CA 1
ATOM 844 C C . ARG A 1 108 ? 14.328 -15.569 -27.134 1.00 79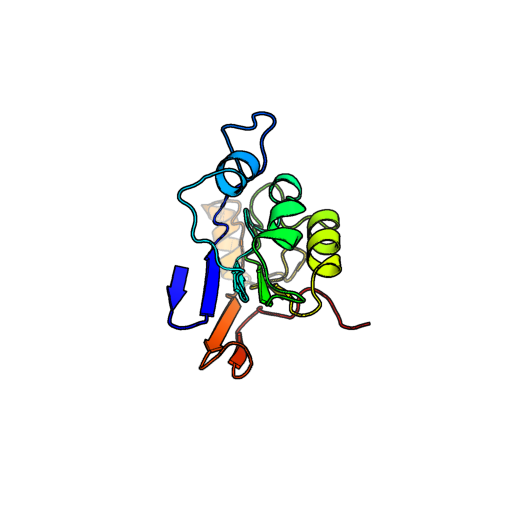.75 108 ARG A C 1
ATOM 846 O O . ARG A 1 108 ? 15.553 -15.606 -27.010 1.00 79.75 108 ARG A O 1
ATOM 853 N N . ASN A 1 109 ? 13.671 -16.300 -28.030 1.00 89.75 109 ASN A N 1
ATOM 854 C CA . ASN A 1 109 ? 14.372 -16.998 -29.101 1.00 89.75 109 ASN A CA 1
ATOM 855 C C . ASN A 1 109 ? 15.097 -15.972 -29.995 1.00 89.75 109 ASN A C 1
ATOM 857 O O . ASN A 1 109 ? 14.572 -14.891 -30.262 1.00 89.75 109 ASN A O 1
ATOM 861 N N . ARG A 1 110 ? 16.295 -16.328 -30.473 1.00 89.12 110 ARG A N 1
ATOM 862 C CA . ARG A 1 110 ? 17.145 -15.478 -31.316 1.00 89.12 110 ARG A CA 1
ATOM 863 C C . ARG A 1 110 ? 16.437 -14.972 -32.576 1.00 89.12 110 ARG A C 1
ATOM 865 O O . ARG A 1 110 ? 16.664 -13.833 -32.963 1.00 89.12 110 ARG A O 1
ATOM 872 N N . VAL A 1 111 ? 15.587 -15.795 -33.194 1.00 92.56 111 VAL A N 1
ATOM 873 C CA . VAL A 1 111 ? 14.833 -15.416 -34.401 1.00 92.56 111 VAL A CA 1
ATOM 874 C C . VAL A 1 111 ? 13.838 -14.301 -34.081 1.00 92.56 111 VAL A C 1
ATOM 876 O O . VAL A 1 111 ? 13.828 -13.286 -34.764 1.00 92.56 111 VAL A O 1
ATOM 879 N N . VAL A 1 112 ? 13.085 -14.440 -32.985 1.00 87.88 112 VAL A N 1
ATOM 880 C CA . VAL A 1 112 ? 12.125 -13.423 -32.522 1.00 87.88 112 VAL A CA 1
ATOM 881 C C . VAL A 1 112 ? 12.834 -12.108 -32.199 1.00 87.88 112 VAL A C 1
ATOM 883 O O . VAL A 1 112 ? 12.383 -11.046 -32.615 1.00 87.88 112 VAL A O 1
ATOM 886 N N . GLU A 1 113 ? 13.963 -12.167 -31.491 1.00 88.06 113 GLU A N 1
ATOM 887 C CA . GLU A 1 113 ? 14.730 -10.964 -31.150 1.00 88.06 113 GLU A CA 1
ATOM 888 C C . GLU A 1 113 ? 15.287 -10.269 -32.406 1.00 88.06 113 GLU A C 1
ATOM 890 O O . GLU A 1 113 ? 15.235 -9.045 -32.502 1.00 88.06 113 GLU A O 1
ATOM 895 N N . LYS A 1 114 ? 15.757 -11.039 -33.400 1.00 88.12 114 LYS A N 1
ATOM 896 C CA . LYS A 1 114 ? 16.223 -10.504 -34.687 1.00 88.12 114 LYS A CA 1
ATOM 897 C C . LYS A 1 114 ? 15.095 -9.782 -35.431 1.00 88.12 114 LYS A C 1
ATOM 899 O O . LYS A 1 114 ? 15.275 -8.626 -35.797 1.00 88.12 114 LYS A O 1
ATOM 904 N N . THR A 1 115 ? 13.928 -10.414 -35.574 1.00 92.44 115 THR A N 1
ATOM 905 C CA . THR A 1 115 ? 12.763 -9.804 -36.235 1.00 92.44 115 THR A CA 1
ATOM 906 C C . THR A 1 115 ? 12.326 -8.513 -35.543 1.00 92.44 115 THR A C 1
ATOM 908 O O . THR A 1 115 ? 12.043 -7.527 -36.217 1.00 92.44 115 THR A O 1
ATOM 911 N N . ILE A 1 116 ? 12.310 -8.477 -34.206 1.00 88.81 116 ILE A N 1
ATOM 912 C CA . ILE A 1 116 ? 11.982 -7.265 -33.435 1.00 88.81 116 ILE A CA 1
ATOM 913 C C . ILE A 1 116 ? 12.968 -6.136 -33.751 1.00 88.81 116 ILE A C 1
ATOM 915 O O . ILE A 1 116 ? 12.548 -5.015 -34.035 1.00 88.81 116 ILE A O 1
ATOM 919 N N . ASN A 1 117 ? 14.268 -6.425 -33.724 1.00 87.56 117 ASN A N 1
ATOM 920 C CA . ASN A 1 117 ? 15.296 -5.417 -33.975 1.00 87.56 117 ASN A CA 1
ATOM 921 C C . ASN A 1 117 ? 15.221 -4.860 -35.405 1.00 87.56 117 ASN A C 1
ATOM 923 O O . ASN A 1 117 ? 15.416 -3.664 -35.591 1.00 87.56 117 ASN A O 1
ATOM 927 N N . GLU A 1 118 ? 14.908 -5.706 -36.390 1.00 91.50 118 GLU A N 1
ATOM 928 C CA . GLU A 1 118 ? 14.808 -5.315 -37.803 1.00 91.50 118 GLU A CA 1
ATOM 929 C C . GLU A 1 118 ? 13.519 -4.546 -38.134 1.00 91.50 118 GLU A C 1
ATOM 931 O O . GLU A 1 118 ? 13.536 -3.697 -39.019 1.00 91.50 118 GLU A O 1
ATOM 936 N N . THR A 1 119 ? 12.408 -4.810 -37.436 1.00 91.94 119 THR A N 1
ATOM 937 C CA . THR A 1 119 ? 11.094 -4.221 -37.774 1.00 91.94 119 THR A CA 1
ATOM 938 C C . THR A 1 119 ? 10.710 -3.011 -36.923 1.00 91.94 119 THR A C 1
ATOM 940 O O . THR A 1 119 ? 10.187 -2.030 -37.440 1.00 91.94 119 THR A O 1
ATOM 943 N N . ILE A 1 120 ? 10.949 -3.070 -35.614 1.00 86.12 120 ILE A N 1
ATOM 944 C CA . ILE A 1 120 ? 10.439 -2.105 -34.620 1.00 86.12 120 ILE A CA 1
ATOM 945 C C . ILE A 1 120 ? 11.547 -1.536 -33.723 1.00 86.12 120 ILE A C 1
ATOM 947 O O . ILE A 1 120 ? 11.294 -0.666 -32.890 1.00 86.12 120 ILE A O 1
ATOM 951 N N . GLY A 1 121 ? 12.786 -2.007 -33.880 1.00 80.31 121 GLY A N 1
ATOM 952 C CA . GLY A 1 121 ? 13.983 -1.488 -33.221 1.00 80.31 121 GLY A CA 1
ATOM 953 C C . GLY A 1 121 ? 14.116 -1.876 -31.746 1.00 80.31 121 GLY A C 1
ATOM 954 O O . GLY A 1 121 ? 15.133 -2.447 -31.360 1.00 80.31 121 GLY A O 1
ATOM 955 N N . LYS A 1 122 ? 13.129 -1.564 -30.892 1.00 76.75 122 LYS A N 1
ATOM 956 C CA . LYS A 1 122 ? 13.177 -1.864 -29.446 1.00 76.75 122 LYS A CA 1
ATOM 957 C C . LYS A 1 122 ? 11.807 -2.216 -28.865 1.00 76.75 122 LYS A C 1
ATOM 959 O O . LYS A 1 122 ? 10.888 -1.405 -28.882 1.00 76.75 122 LYS A O 1
ATOM 964 N N . ILE A 1 123 ? 11.722 -3.376 -28.209 1.00 78.50 123 ILE A N 1
ATOM 965 C CA . ILE A 1 123 ? 10.613 -3.738 -27.311 1.00 78.50 123 ILE A CA 1
ATOM 966 C C . ILE A 1 123 ? 11.107 -3.768 -25.865 1.00 78.50 123 ILE A C 1
ATOM 968 O O . ILE A 1 123 ? 12.001 -4.540 -25.512 1.00 78.50 123 ILE A O 1
ATOM 972 N N . ASN A 1 124 ? 10.436 -3.011 -24.997 1.00 70.75 124 ASN A N 1
ATOM 973 C CA . ASN A 1 124 ? 10.633 -3.083 -23.552 1.00 70.75 124 ASN A CA 1
ATOM 974 C C . ASN A 1 124 ? 9.564 -3.974 -22.916 1.00 70.75 124 ASN A C 1
ATOM 976 O O . ASN A 1 124 ? 8.373 -3.680 -22.983 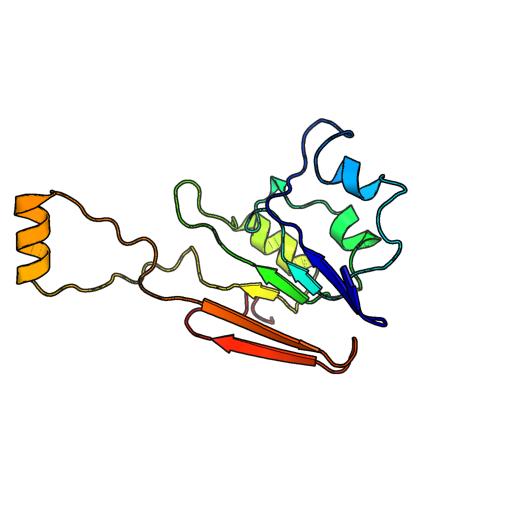1.00 70.75 124 ASN A O 1
ATOM 980 N N . MET A 1 125 ? 9.991 -5.056 -22.267 1.00 69.38 125 MET A N 1
ATOM 981 C CA . MET A 1 125 ? 9.097 -5.898 -21.476 1.00 69.38 125 MET A CA 1
ATOM 982 C C . MET A 1 125 ? 8.975 -5.326 -20.060 1.00 69.38 125 MET A C 1
ATOM 984 O O . MET A 1 125 ? 9.984 -5.160 -19.381 1.00 69.38 125 MET A O 1
ATOM 988 N N . ILE A 1 126 ? 7.751 -5.018 -19.622 1.00 67.38 126 ILE A N 1
ATOM 989 C CA . ILE A 1 126 ? 7.505 -4.326 -18.343 1.00 67.38 126 ILE A CA 1
ATOM 990 C C . ILE A 1 126 ? 7.476 -5.309 -17.160 1.00 67.38 126 ILE A C 1
ATOM 992 O O . ILE A 1 126 ? 8.063 -5.029 -16.118 1.00 67.38 126 ILE A O 1
ATOM 996 N N . SER A 1 127 ? 6.844 -6.476 -17.321 1.00 64.94 127 SER A N 1
ATOM 997 C CA . SER A 1 127 ? 6.946 -7.606 -16.388 1.00 64.94 127 SER A CA 1
ATOM 998 C C . SER A 1 127 ? 6.558 -8.905 -17.106 1.00 64.94 127 SER A C 1
ATOM 1000 O O . SER A 1 127 ? 5.455 -8.972 -17.642 1.00 64.94 127 SER A O 1
ATOM 1002 N N . PRO A 1 128 ? 7.413 -9.943 -17.139 1.00 63.06 128 PRO A N 1
ATOM 1003 C CA . PRO A 1 128 ? 7.097 -11.215 -17.800 1.00 63.06 128 PRO A CA 1
ATOM 1004 C C . PRO A 1 128 ? 6.111 -12.094 -17.019 1.00 63.06 128 PRO A C 1
ATOM 1006 O O . PRO A 1 128 ? 5.756 -13.170 -17.485 1.00 63.06 128 PRO A O 1
ATOM 1009 N N . SER A 1 129 ? 5.749 -11.705 -15.797 1.00 75.06 129 SER A N 1
ATOM 1010 C CA . SER A 1 129 ? 4.973 -12.537 -14.879 1.00 75.06 129 SER A CA 1
ATOM 1011 C C . SER A 1 129 ? 4.053 -11.670 -14.020 1.00 75.06 129 SER A C 1
ATOM 1013 O O . SER A 1 129 ? 4.278 -10.463 -13.869 1.00 75.06 129 SER A O 1
ATOM 1015 N N . TYR A 1 130 ? 3.018 -12.299 -13.475 1.00 87.44 130 TYR A N 1
ATOM 1016 C CA . TYR A 1 130 ? 2.063 -11.696 -12.559 1.00 87.44 130 TYR A CA 1
ATOM 1017 C C . TYR A 1 130 ? 2.483 -11.947 -11.109 1.00 87.44 130 TYR A C 1
ATOM 1019 O O . TYR A 1 130 ? 3.288 -12.830 -10.807 1.00 87.44 130 TYR A O 1
ATOM 1027 N N . GLY A 1 131 ? 1.896 -11.198 -10.189 1.00 92.75 131 GLY A N 1
ATOM 1028 C CA . GLY A 1 131 ? 1.794 -11.658 -8.818 1.00 92.75 131 GLY A CA 1
ATOM 1029 C C . GLY A 1 131 ? 0.461 -11.249 -8.233 1.00 92.75 131 GLY A C 1
ATOM 1030 O O . GLY A 1 131 ? -0.112 -10.216 -8.580 1.00 92.75 131 GLY A O 1
ATOM 1031 N N . HIS A 1 132 ? -0.059 -12.127 -7.394 1.00 95.56 132 HIS A N 1
ATOM 1032 C CA . HIS A 1 132 ? -1.383 -12.009 -6.819 1.00 95.56 132 HIS A CA 1
ATOM 1033 C C . HIS A 1 132 ? -1.291 -12.374 -5.344 1.00 95.56 132 HIS A C 1
ATOM 1035 O O . HIS A 1 132 ? -0.666 -13.369 -4.979 1.00 95.56 132 HIS A O 1
ATOM 1041 N N . ILE A 1 133 ? -1.886 -11.531 -4.507 1.00 97.75 133 ILE A N 1
ATOM 1042 C CA . ILE A 1 133 ? -2.026 -11.777 -3.078 1.00 97.75 133 ILE A CA 1
ATOM 1043 C C . ILE A 1 133 ? -3.507 -12.012 -2.840 1.00 97.75 133 ILE A C 1
ATOM 1045 O O . ILE A 1 133 ? -4.329 -11.158 -3.180 1.00 97.75 133 ILE A O 1
ATOM 1049 N N . ARG A 1 134 ? -3.837 -13.162 -2.263 1.00 97.75 134 ARG A N 1
ATOM 1050 C CA . ARG A 1 134 ? -5.196 -13.495 -1.859 1.00 97.75 134 ARG A CA 1
ATOM 1051 C C . ARG A 1 134 ? -5.275 -13.462 -0.347 1.00 97.75 134 ARG A C 1
ATOM 1053 O O . ARG A 1 134 ? -4.508 -14.149 0.318 1.00 97.75 134 ARG A O 1
ATOM 1060 N N . ILE A 1 135 ? -6.224 -12.694 0.172 1.00 95.88 135 ILE A N 1
ATOM 1061 C CA . ILE A 1 135 ? -6.616 -12.768 1.576 1.00 95.88 135 ILE A CA 1
ATOM 1062 C C . ILE A 1 135 ? -8.017 -13.363 1.626 1.00 95.88 135 ILE A C 1
ATOM 1064 O O . ILE A 1 135 ? -8.917 -12.896 0.925 1.00 95.88 135 ILE A O 1
ATOM 1068 N N . ARG A 1 136 ? -8.204 -14.385 2.459 1.00 94.88 136 ARG A N 1
ATOM 1069 C CA . ARG A 1 136 ? -9.524 -14.900 2.832 1.00 94.88 136 ARG A CA 1
ATOM 1070 C C . ARG A 1 136 ? -9.709 -14.679 4.321 1.00 94.88 136 ARG A C 1
ATOM 1072 O O . ARG A 1 136 ? -8.910 -15.183 5.107 1.00 94.88 136 ARG A O 1
ATOM 1079 N N . MET A 1 137 ? -10.731 -13.918 4.693 1.00 93.25 137 MET A N 1
ATOM 1080 C CA . MET A 1 137 ? -11.004 -13.556 6.083 1.00 93.25 137 MET A CA 1
ATOM 1081 C C . MET A 1 137 ? -12.383 -14.053 6.494 1.00 93.25 137 MET A C 1
ATOM 1083 O O . MET A 1 137 ? -13.348 -13.866 5.753 1.00 93.25 137 MET A O 1
ATOM 1087 N N . LYS A 1 138 ? -12.461 -14.650 7.683 1.00 90.69 138 LYS A N 1
ATOM 1088 C CA . LYS A 1 138 ? -13.715 -14.974 8.371 1.00 90.69 138 LYS A CA 1
ATOM 1089 C C . LYS A 1 138 ? -13.969 -14.004 9.526 1.00 90.69 138 LYS A C 1
ATOM 1091 O O . LYS A 1 138 ? -15.103 -13.588 9.728 1.00 90.69 138 LYS A O 1
ATOM 1096 N N . SE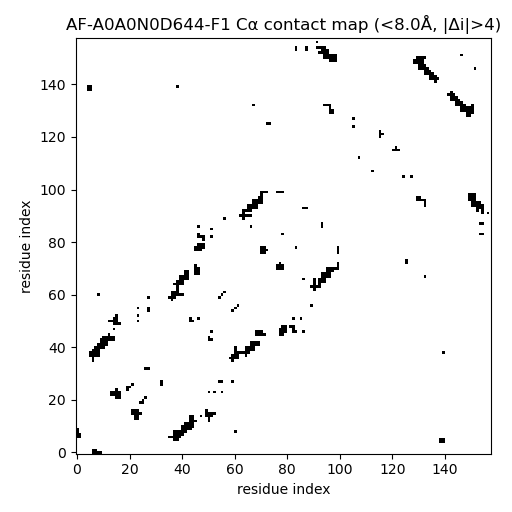R A 1 139 ? -12.905 -13.602 10.222 1.00 88.94 139 SER A N 1
ATOM 1097 C CA . SER A 1 139 ? -12.883 -12.531 11.225 1.00 88.94 139 SER A CA 1
ATOM 1098 C C . SER A 1 139 ? -11.529 -11.808 11.192 1.00 88.94 139 SER A C 1
ATOM 1100 O O . SER A 1 139 ? -10.657 -12.138 10.383 1.00 88.94 139 SER A O 1
ATOM 1102 N N . LYS A 1 140 ? -11.318 -10.828 12.080 1.00 85.06 140 LYS A N 1
ATOM 1103 C CA . LYS A 1 140 ? -10.013 -10.161 12.244 1.00 85.06 140 LYS A CA 1
ATOM 1104 C C . LYS A 1 140 ? -8.880 -11.112 12.639 1.00 85.06 140 LYS A C 1
ATOM 1106 O O . LYS A 1 140 ? -7.741 -10.875 12.248 1.00 85.06 140 LYS A O 1
ATOM 1111 N N . GLN A 1 141 ? -9.176 -12.151 13.419 1.00 86.38 141 GLN A N 1
ATOM 1112 C CA . GLN A 1 141 ? -8.185 -13.106 13.930 1.00 86.38 141 GLN A CA 1
ATOM 1113 C C . GLN A 1 141 ? -8.120 -14.395 13.104 1.00 86.38 141 GLN A C 1
ATOM 1115 O O . GLN A 1 141 ? -7.108 -15.087 13.131 1.00 86.38 141 GLN A O 1
ATOM 1120 N N . GLU A 1 142 ? -9.179 -14.715 12.358 1.00 91.94 142 GLU A N 1
ATOM 1121 C CA . GLU A 1 142 ? -9.270 -15.926 11.545 1.00 91.94 142 GLU A CA 1
ATOM 1122 C C . GLU A 1 142 ? -9.200 -15.562 10.056 1.00 91.94 142 GLU A C 1
ATOM 1124 O O . GLU A 1 142 ? -10.208 -15.259 9.406 1.00 91.94 142 GLU A O 1
ATOM 1129 N N . TYR A 1 143 ? -7.980 -15.569 9.514 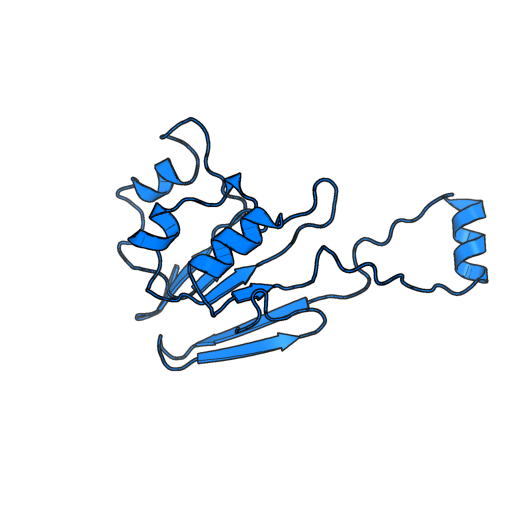1.00 93.75 143 TYR A N 1
ATOM 1130 C CA . TYR A 1 143 ? -7.715 -15.297 8.105 1.00 93.75 143 TYR A CA 1
ATOM 1131 C C . TYR A 1 143 ? -6.569 -16.151 7.553 1.00 93.75 143 TYR A C 1
ATOM 1133 O O . TYR A 1 143 ? -5.744 -16.686 8.289 1.00 93.75 143 TYR A O 1
ATOM 1141 N N . SER A 1 144 ? -6.505 -16.252 6.226 1.00 96.31 144 SER A N 1
ATOM 1142 C CA . SER A 1 144 ? -5.392 -16.861 5.493 1.00 96.31 144 SER A CA 1
ATOM 1143 C C . SER A 1 144 ? -4.888 -15.920 4.404 1.00 96.31 144 SER A C 1
ATOM 1145 O O . SER A 1 144 ? -5.659 -15.153 3.817 1.00 96.31 144 SER A O 1
ATOM 1147 N N . ILE A 1 145 ? -3.579 -15.976 4.154 1.00 97.12 145 ILE A N 1
ATOM 1148 C CA . ILE A 1 145 ? -2.900 -15.205 3.113 1.00 97.12 145 ILE A CA 1
ATOM 1149 C C . ILE A 1 145 ? -2.175 -16.184 2.199 1.00 97.12 145 ILE A C 1
ATOM 1151 O O . ILE A 1 145 ? -1.374 -16.996 2.654 1.00 97.12 145 ILE A O 1
ATOM 1155 N N . GLU A 1 146 ? -2.440 -16.085 0.903 1.00 98.12 146 GLU A N 1
ATOM 1156 C CA . GLU A 1 146 ? -1.821 -16.914 -0.125 1.00 98.12 146 GLU A CA 1
ATOM 1157 C C . GLU A 1 146 ? -1.134 -16.023 -1.165 1.00 98.12 146 GLU A C 1
ATOM 1159 O O . GLU A 1 146 ? -1.680 -15.002 -1.601 1.00 98.12 146 GLU A O 1
ATOM 1164 N N . LEU A 1 147 ? 0.077 -16.415 -1.563 1.00 97.31 147 LEU A N 1
ATOM 1165 C CA . LEU A 1 147 ? 0.923 -15.677 -2.497 1.00 97.31 147 LEU A CA 1
ATOM 1166 C C . LEU A 1 147 ? 1.091 -16.481 -3.786 1.00 97.31 147 LEU A C 1
ATOM 1168 O O . LEU A 1 147 ? 1.490 -17.642 -3.753 1.00 97.31 147 LEU A O 1
ATOM 1172 N N . PHE A 1 148 ? 0.811 -15.849 -4.923 1.00 96.00 148 PHE A N 1
ATOM 1173 C CA . PHE A 1 148 ? 0.878 -16.472 -6.243 1.00 96.00 148 PHE A CA 1
ATOM 1174 C C . PHE A 1 148 ? 1.825 -15.713 -7.167 1.00 96.00 148 PHE A C 1
ATOM 1176 O O . PHE A 1 148 ? 1.939 -14.483 -7.104 1.00 96.00 148 PHE A O 1
ATOM 1183 N N . GLY A 1 149 ? 2.458 -16.447 -8.084 1.00 93.31 149 GLY A N 1
ATOM 1184 C CA . GLY A 1 149 ? 3.392 -15.884 -9.053 1.00 93.31 149 GLY A CA 1
ATOM 1185 C C . GLY A 1 149 ? 4.581 -15.216 -8.360 1.00 93.31 149 GLY A C 1
ATOM 1186 O O . GLY A 1 149 ? 5.291 -15.843 -7.582 1.00 93.31 149 GLY A O 1
ATOM 1187 N N . ASN A 1 150 ? 4.800 -13.934 -8.645 1.00 91.88 150 ASN A N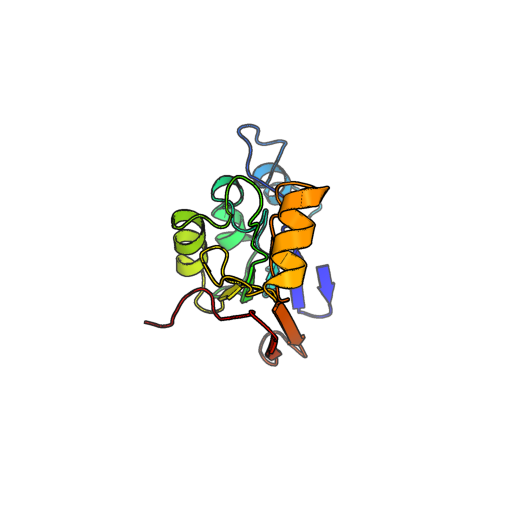 1
ATOM 1188 C CA . ASN A 1 150 ? 5.894 -13.142 -8.076 1.00 91.88 150 ASN A CA 1
ATOM 1189 C C . ASN A 1 150 ? 5.560 -12.464 -6.734 1.00 91.88 150 ASN A C 1
ATOM 1191 O O . ASN A 1 150 ? 6.394 -11.701 -6.222 1.00 91.88 150 ASN A O 1
ATOM 1195 N N . ALA A 1 151 ? 4.356 -12.679 -6.197 1.00 95.31 151 ALA A N 1
ATOM 1196 C CA . ALA A 1 151 ? 3.974 -12.111 -4.914 1.00 95.31 151 ALA A CA 1
ATOM 1197 C C . ALA A 1 151 ? 4.845 -12.681 -3.786 1.00 95.31 151 ALA A C 1
ATOM 1199 O O . ALA A 1 151 ? 5.178 -13.863 -3.780 1.00 95.31 151 ALA A O 1
ATOM 1200 N N . GLN A 1 152 ? 5.237 -11.829 -2.843 1.00 95.19 152 GLN A N 1
ATOM 1201 C CA . GLN A 1 152 ? 6.129 -12.197 -1.743 1.00 95.19 152 GLN A CA 1
ATOM 1202 C C . GLN A 1 152 ? 5.902 -11.310 -0.520 1.00 95.19 152 GLN A C 1
ATOM 1204 O O . GLN A 1 152 ? 5.254 -10.264 -0.613 1.00 95.19 152 GLN A O 1
ATOM 1209 N N . THR A 1 153 ? 6.458 -11.707 0.621 1.00 96.06 153 THR A N 1
ATOM 1210 C CA . THR A 1 153 ? 6.573 -10.824 1.786 1.00 96.06 153 THR A CA 1
ATOM 1211 C C . THR A 1 153 ? 7.504 -9.655 1.459 1.00 96.06 153 THR A C 1
ATOM 1213 O O . THR A 1 153 ? 8.533 -9.825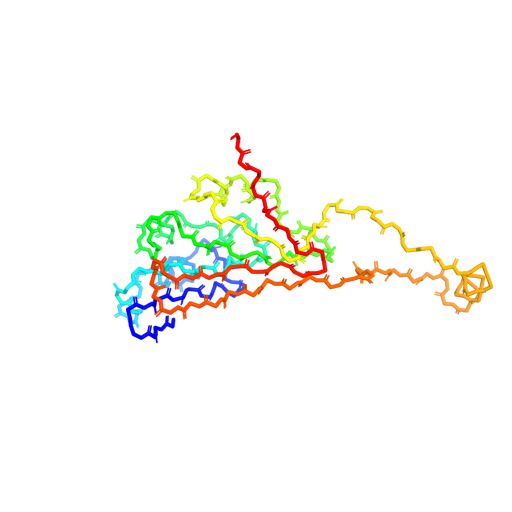 0.804 1.00 96.06 153 THR A O 1
ATOM 1216 N N . LEU A 1 154 ? 7.123 -8.442 1.862 1.00 93.62 154 LEU A N 1
ATOM 1217 C CA . LEU A 1 154 ? 7.906 -7.239 1.567 1.00 93.62 154 LEU A CA 1
ATOM 1218 C C . LEU A 1 154 ? 9.035 -7.058 2.581 1.00 93.62 154 LEU A C 1
ATOM 1220 O O . LEU A 1 154 ? 10.199 -6.899 2.210 1.00 93.62 154 LEU A O 1
ATOM 1224 N N . CYS A 1 155 ? 8.682 -7.073 3.861 1.00 88.94 155 CYS A N 1
ATOM 1225 C CA . CYS A 1 155 ? 9.626 -6.974 4.958 1.00 88.94 155 CYS A CA 1
ATOM 1226 C C . CYS A 1 155 ? 9.985 -8.396 5.381 1.00 88.94 155 CYS A C 1
ATOM 1228 O O . CYS A 1 155 ? 9.110 -9.198 5.700 1.00 88.94 155 CYS A O 1
ATOM 1230 N N . LYS A 1 156 ? 11.275 -8.731 5.363 1.00 73.38 156 LYS A N 1
ATOM 1231 C CA . LYS A 1 156 ? 11.727 -9.972 5.991 1.00 73.38 156 LYS A CA 1
ATOM 1232 C C . LYS A 1 156 ? 11.573 -9.815 7.501 1.00 73.38 156 LYS A C 1
ATOM 1234 O O . LYS A 1 156 ? 11.976 -8.781 8.038 1.00 73.38 156 LYS A O 1
ATOM 1239 N N . SER A 1 157 ? 11.012 -10.821 8.163 1.00 52.47 157 SER A N 1
ATOM 1240 C CA . SER A 1 157 ? 11.166 -10.991 9.606 1.00 52.47 157 SER A CA 1
ATOM 1241 C C . SER A 1 157 ? 12.664 -10.944 9.916 1.00 52.47 157 SER A C 1
ATOM 1243 O O . SER A 1 157 ? 13.449 -11.614 9.240 1.00 52.47 157 SER A O 1
ATOM 1245 N N . ARG A 1 158 ? 13.058 -10.068 10.845 1.00 41.75 158 ARG A N 1
ATOM 1246 C CA . ARG A 1 158 ? 14.392 -10.150 11.446 1.00 41.75 158 ARG A CA 1
ATOM 1247 C C . ARG A 1 158 ? 14.512 -11.446 12.229 1.00 41.75 158 ARG A C 1
ATOM 1249 O O . ARG A 1 158 ? 13.475 -11.862 12.791 1.00 41.75 158 ARG A O 1
#

pLDDT: mean 90.4, std 9.33, range [41.75, 98.19]

Mean predicted aligned error: 5.58 Å

Nearest PDB structures (foldseek):
  4ejs-assembly1_B-2  TM=2.752E-01  e=3.000E+00  Saccharomyces cerevisiae S288C
  4a8j-assembly1_B  TM=2.188E-01  e=7.556E+00  Saccharomyces cerevisiae S288C
  4o8l-assembly1_B  TM=1.383E-01  e=9.839E+00  Streptococcus pneumoniae R6

Radius of gyration: 18.65 Å; Cα contacts (8 Å, |Δi|>4): 277; chains: 1; bounding box: 36×39×53 Å

Solvent-accessible surface area (backbone atoms only — not comparable to full-atom values): 9130 Å² total; per-residue (Å²): 93,73,58,90,94,39,26,39,41,76,37,60,74,44,34,54,53,104,41,65,88,37,43,50,54,32,55,70,74,38,88,83,55,79,95,62,49,12,46,36,32,38,45,17,34,24,32,33,57,54,33,62,55,70,60,51,58,71,66,42,29,38,84,59,26,41,36,38,36,54,54,37,67,71,84,78,58,18,46,39,76,65,24,47,51,60,54,45,72,62,22,77,45,30,33,25,27,42,65,68,81,64,80,83,76,82,85,71,58,69,66,60,52,49,52,42,46,74,74,67,59,75,87,86,84,90,66,101,69,61,38,41,74,46,77,52,72,84,49,90,86,48,62,51,79,48,70,35,82,48,21,43,69,63,48,77,82,128